Protein AF-A0A9E4RVG0-F1 (afdb_monomer_lite)

Sequence (89 aa):
PYARRLRQIFLQVTRIDTASKREAFLNLVATWEVRYGAEIAARKETGRVFSDIKRARSMLLRALPDMFHYIDDPHISTTTNGLEGYFYA

Radius of gyration: 15.9 Å; chains: 1; bounding box: 30×20×50 Å

Structure (mmCIF, N/CA/C/O backbone):
data_AF-A0A9E4RVG0-F1
#
_entry.id   AF-A0A9E4RVG0-F1
#
loop_
_atom_site.group_PDB
_atom_site.id
_atom_site.type_symbol
_atom_site.label_atom_id
_atom_site.label_alt_id
_atom_site.label_comp_id
_atom_site.label_asym_id
_atom_site.label_entity_id
_atom_site.label_seq_id
_atom_site.pdbx_PDB_ins_code
_atom_site.Cartn_x
_atom_site.Cartn_y
_atom_site.Cartn_z
_atom_site.occupancy
_atom_site.B_iso_or_equiv
_atom_site.auth_seq_id
_atom_site.auth_comp_id
_atom_site.auth_asym_id
_atom_site.auth_atom_id
_atom_site.pdbx_PDB_model_num
ATOM 1 N N . PRO A 1 1 ? -3.374 8.637 10.676 1.00 62.66 1 PRO A N 1
ATOM 2 C CA . PRO A 1 1 ? -2.047 7.988 10.493 1.00 62.66 1 PRO A CA 1
ATOM 3 C C . PRO A 1 1 ? -2.036 6.874 9.423 1.00 62.66 1 PRO A C 1
ATOM 5 O O . PRO A 1 1 ? -1.216 6.946 8.513 1.00 62.66 1 PRO A O 1
ATOM 8 N N . TYR A 1 2 ? -2.965 5.908 9.463 1.00 70.06 2 TYR A N 1
ATOM 9 C CA . TYR A 1 2 ? -3.078 4.817 8.472 1.00 70.06 2 TYR A CA 1
ATOM 10 C C . TYR A 1 2 ? -3.463 5.313 7.061 1.00 70.06 2 TYR A C 1
ATOM 12 O O . TYR A 1 2 ? -2.795 4.960 6.095 1.00 70.06 2 TYR A O 1
ATOM 20 N N . ALA A 1 3 ? -4.438 6.226 6.942 1.00 70.56 3 ALA A N 1
ATOM 21 C CA . ALA A 1 3 ? -4.867 6.806 5.658 1.00 70.56 3 ALA A CA 1
ATOM 22 C C . ALA A 1 3 ? -3.738 7.556 4.922 1.00 70.56 3 ALA A C 1
ATOM 24 O O . ALA A 1 3 ? -3.589 7.455 3.708 1.00 70.56 3 ALA A O 1
ATOM 25 N N . ARG A 1 4 ? -2.896 8.282 5.673 1.00 75.94 4 ARG A N 1
ATOM 26 C CA . ARG A 1 4 ? -1.746 9.017 5.120 1.00 75.94 4 ARG A CA 1
ATOM 27 C C . ARG A 1 4 ? -0.692 8.056 4.566 1.00 75.94 4 ARG A C 1
ATOM 29 O O . ARG A 1 4 ? -0.143 8.325 3.506 1.00 75.94 4 ARG A O 1
ATOM 36 N N . ARG A 1 5 ? -0.448 6.930 5.250 1.00 77.06 5 ARG A N 1
ATOM 37 C CA . ARG A 1 5 ? 0.451 5.871 4.764 1.00 77.06 5 ARG A CA 1
ATOM 38 C C . ARG A 1 5 ? -0.106 5.179 3.529 1.00 77.06 5 ARG A C 1
ATOM 40 O O . ARG A 1 5 ? 0.628 5.047 2.562 1.00 77.06 5 ARG A O 1
ATOM 47 N N . LEU A 1 6 ? -1.398 4.852 3.519 1.00 77.38 6 LEU A N 1
ATOM 48 C CA . LEU A 1 6 ? -2.049 4.288 2.339 1.00 77.38 6 LEU A CA 1
ATOM 49 C C . LEU A 1 6 ? -1.916 5.229 1.131 1.00 77.38 6 LEU A C 1
ATOM 51 O O . LEU A 1 6 ? -1.498 4.804 0.063 1.00 77.38 6 LEU A O 1
ATOM 55 N N . ARG A 1 7 ? -2.150 6.535 1.309 1.00 80.62 7 ARG A N 1
ATOM 56 C CA . ARG A 1 7 ? -1.952 7.525 0.238 1.00 80.62 7 ARG A CA 1
ATOM 57 C C . ARG A 1 7 ? -0.505 7.590 -0.260 1.00 80.62 7 ARG A C 1
ATOM 59 O O . ARG A 1 7 ? -0.286 7.769 -1.450 1.00 80.62 7 ARG A O 1
ATOM 66 N N . GLN A 1 8 ? 0.483 7.448 0.624 1.00 81.06 8 GLN A N 1
ATOM 67 C CA . GLN A 1 8 ? 1.892 7.381 0.220 1.00 81.06 8 GLN A CA 1
ATOM 68 C C . GLN A 1 8 ? 2.194 6.112 -0.584 1.00 81.06 8 GLN A C 1
ATOM 70 O O . GLN A 1 8 ? 2.907 6.199 -1.576 1.00 81.06 8 GLN A O 1
ATOM 75 N N . ILE A 1 9 ? 1.608 4.970 -0.209 1.00 80.94 9 ILE A N 1
ATOM 76 C CA . ILE A 1 9 ? 1.683 3.722 -0.984 1.00 80.94 9 ILE A CA 1
ATOM 77 C C . ILE A 1 9 ? 1.101 3.953 -2.388 1.00 80.94 9 ILE A C 1
ATOM 79 O O . ILE A 1 9 ? 1.784 3.716 -3.376 1.00 80.94 9 ILE A O 1
ATOM 83 N N . PHE A 1 10 ? -0.098 4.529 -2.498 1.00 79.88 10 PHE A N 1
ATOM 84 C CA . PHE A 1 10 ? -0.691 4.859 -3.802 1.00 79.88 10 PHE A CA 1
ATOM 85 C C . PHE A 1 10 ? 0.157 5.832 -4.631 1.00 79.88 10 PHE A C 1
ATOM 87 O O . PHE A 1 10 ? 0.247 5.682 -5.839 1.00 79.88 10 PHE A O 1
ATOM 94 N N . LEU A 1 11 ? 0.823 6.813 -4.023 1.00 80.56 11 LEU A N 1
ATOM 95 C CA . LEU A 1 11 ? 1.721 7.699 -4.773 1.00 80.56 11 LEU A CA 1
ATOM 96 C C . LEU A 1 11 ? 2.968 6.965 -5.276 1.00 80.56 11 LEU A C 1
ATOM 98 O O . LEU A 1 11 ? 3.418 7.224 -6.389 1.00 80.56 11 LEU A O 1
ATOM 102 N N . GLN A 1 12 ? 3.511 6.033 -4.489 1.00 77.06 12 GLN A N 1
ATOM 103 C CA . GLN A 1 12 ? 4.646 5.224 -4.927 1.00 77.06 12 GLN A CA 1
ATOM 104 C C . GLN A 1 12 ? 4.277 4.293 -6.080 1.00 77.06 12 GLN A C 1
ATOM 106 O O . GLN A 1 12 ? 5.103 4.111 -6.967 1.00 77.06 12 GLN A O 1
ATOM 111 N N . VAL A 1 13 ? 3.040 3.783 -6.121 1.00 75.31 13 VAL A N 1
ATOM 112 C CA . VAL A 1 13 ? 2.611 2.857 -7.179 1.00 75.31 13 VAL A CA 1
ATOM 113 C C . VAL A 1 13 ? 2.708 3.465 -8.579 1.00 75.31 13 VAL A C 1
ATOM 115 O O . VAL A 1 13 ? 3.109 2.788 -9.514 1.00 75.31 13 VAL A O 1
ATOM 118 N N . THR A 1 14 ? 2.451 4.771 -8.705 1.00 72.44 14 THR A N 1
ATOM 119 C CA . THR A 1 14 ? 2.540 5.504 -9.984 1.00 72.44 14 THR A CA 1
ATOM 120 C C . THR A 1 14 ? 3.966 5.665 -10.517 1.00 72.44 14 THR A C 1
ATOM 122 O O . THR A 1 14 ? 4.154 6.098 -11.647 1.00 72.44 14 THR A O 1
ATOM 125 N N . ARG A 1 15 ? 4.981 5.349 -9.703 1.00 74.44 15 ARG A N 1
ATOM 126 C CA . ARG A 1 15 ? 6.407 5.518 -10.023 1.00 74.44 15 ARG A CA 1
ATOM 127 C C . ARG A 1 15 ? 7.134 4.189 -10.226 1.00 74.44 15 ARG A C 1
ATOM 129 O O . ARG A 1 15 ? 8.365 4.159 -10.240 1.00 74.44 15 ARG A O 1
ATOM 136 N N . ILE A 1 16 ? 6.393 3.086 -10.307 1.00 76.06 16 ILE A N 1
ATOM 137 C CA . ILE A 1 16 ? 6.961 1.752 -10.482 1.00 76.06 16 ILE A CA 1
ATOM 138 C C . ILE A 1 16 ? 7.081 1.475 -11.975 1.00 76.06 16 ILE A C 1
ATOM 140 O O . ILE A 1 16 ? 6.115 1.124 -12.636 1.00 76.06 16 ILE A O 1
ATOM 144 N N . ASP A 1 17 ? 8.287 1.635 -12.495 1.00 72.38 17 ASP A N 1
ATOM 145 C CA . ASP A 1 17 ? 8.633 1.401 -13.905 1.00 72.38 17 ASP A CA 1
ATOM 146 C C . ASP A 1 17 ? 9.523 0.164 -14.106 1.00 72.38 17 ASP A C 1
ATOM 148 O O . ASP A 1 17 ? 9.821 -0.217 -15.230 1.00 72.38 17 ASP A O 1
ATOM 152 N N . THR A 1 18 ? 9.962 -0.470 -13.018 1.00 74.50 18 THR A N 1
ATOM 153 C CA . THR A 1 18 ? 10.980 -1.527 -13.035 1.00 74.50 18 THR A CA 1
ATOM 154 C C . THR A 1 18 ? 10.641 -2.647 -12.061 1.00 74.50 18 THR A C 1
ATOM 156 O O . THR A 1 18 ? 10.051 -2.416 -11.000 1.00 74.50 18 THR A O 1
ATOM 159 N N . ALA A 1 19 ? 11.079 -3.869 -12.385 1.00 77.12 19 ALA A N 1
ATOM 160 C CA . ALA A 1 19 ? 10.876 -5.052 -11.548 1.00 77.12 19 ALA A CA 1
ATOM 161 C C . ALA A 1 19 ? 11.431 -4.870 -10.120 1.00 77.12 19 ALA A C 1
ATOM 163 O O . ALA A 1 19 ? 10.770 -5.230 -9.150 1.00 77.12 19 ALA A O 1
ATOM 164 N N . SER A 1 20 ? 12.582 -4.207 -9.962 1.00 79.12 20 SER A N 1
ATOM 165 C CA . SER A 1 20 ? 13.156 -3.910 -8.641 1.00 79.12 20 SER A CA 1
ATOM 166 C C . SER A 1 20 ? 12.284 -2.959 -7.812 1.00 79.12 20 SER A C 1
ATOM 168 O O . SER A 1 20 ? 12.123 -3.152 -6.607 1.00 79.12 20 SER A O 1
ATOM 170 N N . LYS A 1 21 ? 11.671 -1.945 -8.442 1.00 80.38 21 LYS A N 1
ATOM 171 C CA . LYS A 1 21 ? 10.727 -1.042 -7.761 1.00 80.38 21 LYS A CA 1
ATOM 172 C C . LYS A 1 21 ? 9.428 -1.758 -7.404 1.00 80.38 21 LYS A C 1
ATOM 174 O O . LYS A 1 21 ? 8.881 -1.503 -6.333 1.00 80.38 21 LYS A O 1
ATOM 179 N N . ARG A 1 22 ? 8.959 -2.671 -8.263 1.00 81.25 22 ARG A N 1
ATOM 180 C CA . ARG A 1 22 ? 7.813 -3.547 -7.981 1.00 81.25 22 ARG A CA 1
ATOM 181 C C . ARG A 1 22 ? 8.084 -4.383 -6.738 1.00 81.25 22 ARG A C 1
ATOM 183 O O . ARG A 1 22 ? 7.253 -4.406 -5.838 1.00 81.25 22 ARG A O 1
ATOM 190 N N . GLU A 1 23 ? 9.239 -5.031 -6.658 1.00 82.12 23 GLU A N 1
ATOM 191 C CA . GLU A 1 23 ? 9.590 -5.881 -5.519 1.00 82.12 23 GLU A CA 1
ATOM 192 C C . GLU A 1 23 ? 9.708 -5.072 -4.217 1.00 82.12 23 GLU A C 1
ATOM 194 O O . GLU A 1 23 ? 9.103 -5.424 -3.201 1.00 82.1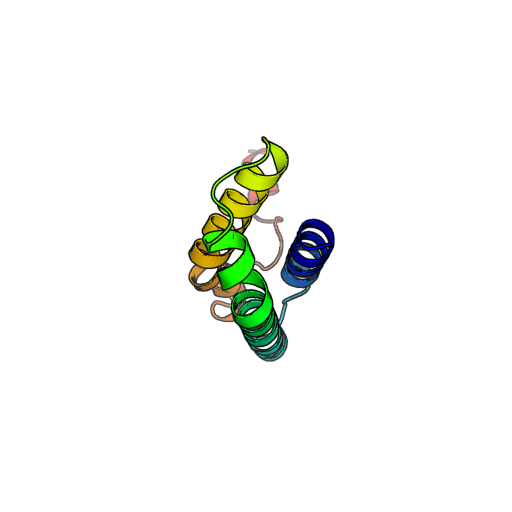2 23 GLU A O 1
ATOM 199 N N . ALA A 1 24 ? 10.371 -3.910 -4.268 1.00 85.19 24 ALA A N 1
ATOM 200 C CA . ALA A 1 24 ? 10.440 -2.983 -3.140 1.00 85.19 24 ALA A CA 1
ATOM 201 C C . ALA A 1 24 ? 9.046 -2.509 -2.691 1.00 85.19 24 ALA A C 1
ATOM 203 O O . ALA A 1 24 ? 8.769 -2.408 -1.492 1.00 85.19 24 ALA A O 1
ATOM 204 N N . PHE A 1 25 ? 8.147 -2.251 -3.643 1.00 84.31 25 PHE A N 1
ATOM 205 C CA . PHE A 1 25 ? 6.769 -1.871 -3.364 1.00 84.31 25 PHE A CA 1
ATOM 206 C C . PHE A 1 25 ? 5.970 -3.004 -2.723 1.00 84.31 25 PHE A C 1
ATOM 208 O O . PHE A 1 25 ? 5.299 -2.774 -1.718 1.00 84.31 25 PHE A O 1
ATOM 215 N N . LEU A 1 26 ? 6.070 -4.226 -3.251 1.00 83.75 26 LEU A N 1
ATOM 216 C CA . LEU A 1 26 ? 5.425 -5.407 -2.677 1.00 83.75 26 LEU A CA 1
ATOM 217 C C . LEU A 1 26 ? 5.881 -5.628 -1.233 1.00 83.75 26 LEU A C 1
ATOM 219 O O . LEU A 1 26 ? 5.043 -5.816 -0.353 1.00 83.75 26 LEU A O 1
ATOM 223 N N . ASN A 1 27 ? 7.183 -5.506 -0.964 1.00 86.69 27 ASN A N 1
ATOM 224 C CA . ASN A 1 27 ? 7.723 -5.625 0.387 1.00 86.69 27 ASN A CA 1
ATOM 225 C C . ASN A 1 27 ? 7.213 -4.514 1.325 1.00 86.69 27 ASN A C 1
ATOM 227 O O . ASN A 1 27 ? 6.897 -4.755 2.494 1.00 86.69 27 ASN A O 1
ATOM 231 N N . LEU A 1 28 ? 7.074 -3.289 0.813 1.00 85.12 28 LEU A N 1
ATOM 232 C CA . LEU A 1 28 ? 6.531 -2.159 1.565 1.00 85.12 28 LEU A CA 1
ATOM 233 C C . LEU A 1 28 ? 5.038 -2.341 1.883 1.00 85.12 28 LEU A C 1
ATOM 235 O O . LEU A 1 28 ? 4.621 -2.079 3.014 1.00 85.12 28 LEU A O 1
ATOM 239 N N . VAL A 1 29 ? 4.243 -2.828 0.924 1.00 84.56 29 VAL A N 1
ATOM 240 C CA . VAL A 1 29 ? 2.827 -3.172 1.126 1.00 84.56 29 VAL A CA 1
ATOM 241 C C . VAL A 1 29 ? 2.694 -4.321 2.123 1.00 84.56 29 VAL A C 1
ATOM 243 O O . VAL A 1 29 ? 1.904 -4.206 3.056 1.00 84.56 29 VAL A O 1
ATOM 246 N N . ALA A 1 30 ? 3.503 -5.376 1.998 1.00 85.06 30 ALA A N 1
ATOM 247 C CA . ALA A 1 30 ? 3.506 -6.506 2.924 1.00 85.06 30 ALA A CA 1
ATOM 248 C C . ALA A 1 30 ? 3.861 -6.070 4.354 1.00 85.06 30 ALA A C 1
ATOM 250 O O . ALA A 1 30 ? 3.159 -6.410 5.304 1.00 85.06 30 ALA A O 1
ATOM 251 N N . THR A 1 31 ? 4.887 -5.231 4.517 1.00 86.69 31 THR A N 1
ATOM 252 C CA . THR A 1 31 ? 5.275 -4.677 5.824 1.00 86.69 31 THR A CA 1
ATOM 253 C C . THR A 1 31 ? 4.165 -3.810 6.419 1.00 86.69 31 THR A C 1
ATOM 255 O O . THR A 1 31 ? 3.884 -3.869 7.619 1.00 86.69 31 THR A O 1
ATOM 258 N N . TRP A 1 32 ? 3.512 -2.989 5.592 1.00 85.38 32 TRP A N 1
ATOM 259 C CA . TRP A 1 32 ? 2.372 -2.186 6.023 1.00 85.38 32 TRP A CA 1
ATOM 260 C C . TRP A 1 32 ? 1.191 -3.067 6.446 1.00 85.38 32 TRP A C 1
ATOM 262 O O . TRP A 1 32 ? 0.576 -2.792 7.473 1.00 85.38 32 TRP A O 1
ATOM 272 N N . GLU A 1 33 ? 0.915 -4.137 5.706 1.00 83.38 33 GLU A N 1
ATOM 273 C CA . GLU A 1 33 ? -0.158 -5.090 5.983 1.00 83.38 33 GLU A CA 1
ATOM 274 C C . GLU A 1 33 ? 0.085 -5.873 7.276 1.00 83.38 33 GLU A C 1
ATOM 276 O O . GLU A 1 33 ? -0.809 -6.000 8.106 1.00 83.38 33 GLU A O 1
ATOM 281 N N . VAL A 1 34 ? 1.313 -6.331 7.514 1.00 85.19 34 VAL A N 1
ATOM 282 C CA . VAL A 1 34 ? 1.681 -6.988 8.776 1.00 85.19 34 VAL A CA 1
ATOM 283 C C . VAL A 1 34 ? 1.512 -6.028 9.953 1.00 85.19 34 VAL A C 1
ATOM 285 O O . VAL A 1 34 ? 1.014 -6.411 11.009 1.00 85.19 34 VAL A O 1
ATOM 288 N N . ARG A 1 35 ? 1.891 -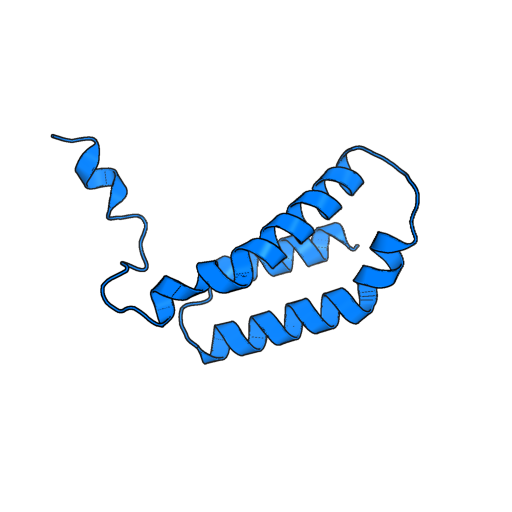4.757 9.774 1.00 84.69 35 ARG A N 1
ATOM 289 C CA . ARG A 1 35 ? 1.862 -3.763 10.851 1.00 84.69 35 ARG A CA 1
ATOM 290 C C . ARG A 1 35 ? 0.469 -3.212 11.146 1.00 84.69 35 ARG A C 1
ATOM 292 O O . ARG A 1 35 ? 0.169 -2.930 12.300 1.00 84.69 35 ARG A O 1
ATOM 299 N N . TYR A 1 36 ? -0.345 -2.995 10.116 1.00 80.62 36 TYR A N 1
ATOM 300 C CA . TYR A 1 36 ? -1.629 -2.297 10.223 1.00 80.62 36 TYR A CA 1
ATOM 301 C C . TYR A 1 36 ? -2.823 -3.141 9.797 1.00 80.62 36 TYR A C 1
ATOM 303 O O . TYR A 1 36 ? -3.936 -2.834 10.206 1.00 80.62 36 TYR A O 1
ATOM 311 N N . GLY A 1 37 ? -2.634 -4.195 9.009 1.00 77.81 37 GLY A N 1
ATOM 312 C CA . GLY A 1 37 ? -3.714 -5.044 8.510 1.00 77.81 37 GLY A CA 1
ATOM 313 C C . GLY A 1 37 ? -4.498 -5.703 9.639 1.00 77.81 37 GLY A C 1
ATOM 314 O O . GLY A 1 37 ? -5.726 -5.658 9.622 1.00 77.81 37 GLY A O 1
ATOM 315 N N . ALA A 1 38 ? -3.813 -6.211 10.669 1.00 78.88 38 ALA A N 1
ATOM 316 C CA . ALA A 1 38 ? -4.460 -6.761 11.862 1.00 78.88 38 ALA A CA 1
ATOM 317 C C . ALA A 1 38 ? -5.269 -5.697 12.628 1.00 78.88 38 ALA A C 1
ATOM 319 O O . ALA A 1 38 ? -6.402 -5.950 13.026 1.00 78.88 38 ALA A O 1
ATOM 320 N N . GLU A 1 39 ? -4.734 -4.482 12.768 1.00 79.50 39 GLU A N 1
ATOM 321 C CA . GLU A 1 39 ? -5.400 -3.363 13.450 1.00 79.50 39 GLU A CA 1
ATOM 322 C C . GLU A 1 39 ? -6.616 -2.843 12.654 1.00 79.50 39 GLU A C 1
ATOM 324 O O . GLU A 1 39 ? -7.670 -2.552 13.220 1.00 79.50 39 GLU A O 1
ATOM 329 N N . ILE A 1 40 ? -6.503 -2.783 11.323 1.00 75.19 40 ILE A N 1
ATOM 330 C CA . ILE A 1 40 ? -7.575 -2.391 10.396 1.00 75.19 40 ILE A CA 1
ATOM 331 C C . ILE A 1 40 ? -8.675 -3.461 10.343 1.00 75.19 40 ILE A C 1
ATOM 333 O O . ILE A 1 40 ? -9.851 -3.112 10.232 1.00 75.19 40 ILE A O 1
ATOM 337 N N . ALA A 1 41 ? -8.308 -4.744 10.416 1.00 72.94 41 ALA A N 1
ATOM 338 C CA . ALA A 1 41 ? -9.240 -5.870 10.406 1.00 72.94 41 ALA A CA 1
ATOM 339 C C . ALA A 1 41 ? -9.959 -6.053 11.751 1.00 72.94 41 ALA A C 1
ATOM 341 O O . ALA A 1 41 ? -11.161 -6.308 11.766 1.00 72.94 41 ALA A O 1
ATOM 342 N N . ALA A 1 42 ? -9.251 -5.889 12.873 1.00 74.62 42 ALA A N 1
ATOM 343 C CA . ALA A 1 42 ? -9.814 -6.026 14.216 1.00 74.62 42 ALA A CA 1
ATOM 344 C C . ALA A 1 42 ? -10.770 -4.878 14.584 1.00 74.62 42 ALA A C 1
ATOM 346 O O . ALA A 1 42 ? -11.640 -5.035 15.444 1.00 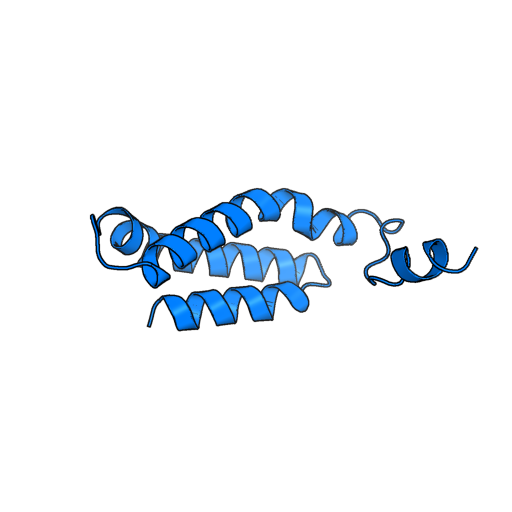74.62 42 ALA A O 1
ATOM 347 N N . ARG A 1 43 ? -10.642 -3.714 13.934 1.00 72.19 43 ARG A N 1
ATOM 348 C CA . A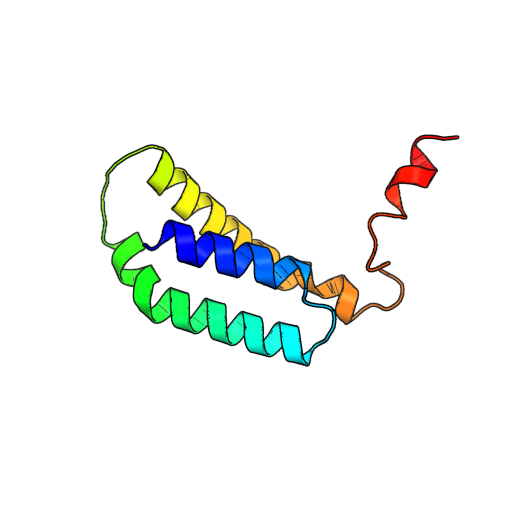RG A 1 43 ? -11.511 -2.565 14.194 1.00 72.19 43 ARG A CA 1
ATOM 349 C C . ARG A 1 43 ? -12.888 -2.775 13.561 1.00 72.19 43 ARG A C 1
ATOM 351 O O . ARG A 1 43 ? -13.060 -2.613 12.352 1.00 72.19 43 ARG A O 1
ATOM 358 N N . LYS A 1 44 ? -13.874 -3.114 14.403 1.00 63.12 44 LYS A N 1
ATOM 359 C CA . LYS A 1 44 ? -15.245 -3.420 13.967 1.00 63.12 44 LYS A CA 1
ATOM 360 C C . LYS A 1 44 ? -15.905 -2.256 13.226 1.00 63.12 44 LYS A C 1
ATOM 362 O O . LYS A 1 44 ? -16.392 -2.469 12.121 1.00 63.12 44 LYS A O 1
ATOM 367 N N . GLU A 1 45 ? -15.852 -1.026 13.729 1.00 64.44 45 GLU A N 1
ATOM 368 C CA . GLU A 1 45 ? -16.528 0.119 13.097 1.00 64.44 45 GLU A CA 1
ATOM 369 C C . GLU A 1 45 ? -15.805 1.438 13.406 1.00 64.44 45 GLU A C 1
ATOM 371 O O . GLU A 1 45 ? -15.132 1.515 14.427 1.00 64.44 45 GLU A O 1
ATOM 376 N N . THR A 1 46 ? -15.919 2.436 12.509 1.00 56.22 46 THR A N 1
ATOM 377 C CA . THR A 1 46 ? -16.119 3.880 12.806 1.00 56.22 46 THR A CA 1
ATOM 378 C C . THR A 1 46 ? -15.916 4.739 11.534 1.00 56.22 46 THR A C 1
ATOM 380 O O . THR A 1 46 ? -14.826 5.260 11.300 1.00 56.22 46 THR A O 1
ATOM 383 N N . GLY A 1 47 ? -16.951 4.912 10.698 1.00 65.62 47 GLY A N 1
ATOM 384 C CA . GLY A 1 47 ? -17.037 6.017 9.719 1.00 65.62 47 GLY A CA 1
ATOM 385 C C . GLY A 1 47 ? -16.743 5.714 8.235 1.00 65.62 47 GLY A C 1
ATOM 386 O O . GLY A 1 47 ? -15.937 4.851 7.888 1.00 65.62 47 GLY A O 1
ATOM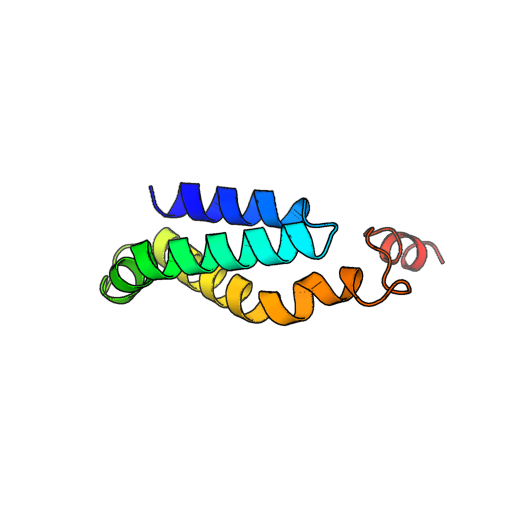 387 N N . ARG A 1 48 ? -17.380 6.494 7.339 1.00 72.44 48 ARG A N 1
ATOM 388 C CA . ARG A 1 48 ? -17.318 6.366 5.861 1.00 72.44 48 ARG A CA 1
ATOM 389 C C . ARG A 1 48 ? -15.889 6.354 5.307 1.00 72.44 48 ARG A C 1
ATOM 391 O O . ARG A 1 48 ? -15.590 5.574 4.411 1.00 72.44 48 ARG A O 1
ATOM 398 N N . VAL A 1 49 ? -15.002 7.154 5.896 1.00 76.38 49 VAL A N 1
ATOM 399 C CA . VAL A 1 49 ? -13.576 7.226 5.536 1.00 76.38 49 VAL A CA 1
ATOM 400 C C . VAL A 1 49 ? -12.854 5.895 5.784 1.00 76.38 49 VAL A C 1
ATOM 402 O O . VAL A 1 49 ? -12.008 5.491 4.995 1.00 76.38 49 VAL A O 1
ATOM 405 N N . PHE A 1 50 ? -13.192 5.171 6.854 1.00 77.12 50 PHE A N 1
ATOM 406 C CA . PHE A 1 50 ? -12.534 3.904 7.186 1.00 77.12 50 PHE A CA 1
ATOM 407 C C . PHE A 1 50 ? -13.001 2.759 6.277 1.00 77.12 50 PHE A C 1
ATOM 409 O O . PHE A 1 50 ? -12.209 1.898 5.894 1.00 77.12 50 PHE A O 1
ATOM 416 N N . SER A 1 51 ? -14.279 2.768 5.888 1.00 80.44 51 SER A N 1
ATOM 417 C CA . SER A 1 51 ? -14.801 1.851 4.869 1.00 80.44 51 SER A CA 1
ATOM 418 C C . SER A 1 51 ? -14.149 2.080 3.505 1.00 80.44 51 SER A C 1
ATOM 420 O O . SER A 1 51 ? -13.819 1.107 2.829 1.00 80.44 51 SER A O 1
ATOM 422 N N . ASP A 1 52 ? -13.900 3.338 3.132 1.00 79.69 52 ASP A N 1
ATOM 423 C CA . ASP A 1 52 ? -13.174 3.678 1.905 1.00 79.69 52 ASP A CA 1
ATOM 424 C C . ASP A 1 52 ? -11.736 3.137 1.929 1.00 79.69 52 ASP A C 1
ATOM 426 O O . ASP A 1 52 ? -11.302 2.481 0.992 1.00 79.69 52 ASP A O 1
ATOM 430 N N . ILE A 1 53 ? -11.043 3.265 3.063 1.00 80.06 53 ILE A N 1
ATOM 431 C CA . ILE A 1 53 ? -9.690 2.720 3.266 1.00 80.06 53 ILE A CA 1
ATOM 432 C C . ILE A 1 53 ? -9.663 1.195 3.136 1.00 80.06 53 ILE A C 1
ATOM 434 O O . ILE A 1 53 ? -8.773 0.652 2.480 1.00 80.06 53 ILE A O 1
ATOM 438 N N . LYS A 1 54 ? -10.641 0.491 3.725 1.00 80.69 54 LYS A N 1
ATOM 439 C CA . LYS A 1 54 ? -10.765 -0.968 3.572 1.00 80.69 54 LYS A CA 1
ATOM 440 C C . LYS A 1 54 ? -10.997 -1.351 2.111 1.00 80.69 54 LYS A C 1
ATOM 442 O O . LYS A 1 54 ? -10.337 -2.260 1.613 1.00 80.69 54 LYS A O 1
ATOM 447 N N . ARG A 1 55 ? -11.880 -0.632 1.413 1.00 81.56 55 ARG A N 1
ATOM 448 C CA . ARG A 1 55 ? -12.155 -0.858 -0.010 1.00 81.56 55 ARG A CA 1
ATOM 449 C C . ARG A 1 55 ? -10.920 -0.583 -0.873 1.00 81.56 55 ARG A C 1
ATOM 451 O O . ARG A 1 55 ? -10.557 -1.442 -1.667 1.00 81.56 55 ARG A O 1
ATOM 458 N N . ALA A 1 56 ? -10.245 0.548 -0.681 1.00 81.75 56 ALA A N 1
ATOM 459 C CA . ALA A 1 56 ? -9.037 0.924 -1.410 1.00 81.75 56 ALA A CA 1
ATOM 460 C C . ALA A 1 56 ? -7.902 -0.087 -1.196 1.00 81.75 56 ALA A C 1
ATOM 462 O O . ALA A 1 56 ? -7.240 -0.471 -2.155 1.00 81.75 56 ALA A O 1
ATOM 463 N N . ARG A 1 57 ? -7.722 -0.587 0.035 1.00 83.19 57 ARG A N 1
ATOM 464 C CA . ARG A 1 57 ? -6.800 -1.692 0.338 1.00 83.19 57 ARG A CA 1
ATOM 465 C C . ARG A 1 57 ? -7.156 -2.947 -0.459 1.00 83.19 57 ARG A C 1
ATOM 467 O O . ARG A 1 57 ? -6.295 -3.501 -1.131 1.00 83.19 57 ARG A O 1
ATOM 474 N N . SER A 1 58 ? -8.409 -3.400 -0.400 1.00 82.94 58 SER A N 1
ATOM 475 C CA . SER A 1 58 ? -8.841 -4.598 -1.132 1.00 82.94 58 SER A CA 1
ATOM 476 C C . SER A 1 58 ? -8.694 -4.443 -2.645 1.00 82.94 58 SER A C 1
ATOM 478 O O . SER A 1 58 ? -8.302 -5.397 -3.311 1.00 82.94 58 SER A O 1
ATOM 480 N N . MET A 1 59 ? -8.981 -3.257 -3.187 1.00 84.25 59 MET A N 1
ATOM 481 C CA . MET A 1 59 ? -8.757 -2.950 -4.599 1.00 84.25 59 MET A CA 1
ATOM 482 C C . MET A 1 59 ? -7.271 -2.999 -4.945 1.00 84.25 59 MET A C 1
ATOM 484 O O . MET A 1 59 ? -6.918 -3.664 -5.909 1.00 84.25 59 MET A O 1
ATOM 488 N N . LEU A 1 60 ? -6.409 -2.378 -4.134 1.00 82.12 60 LEU A N 1
ATOM 489 C CA . LEU A 1 60 ? -4.961 -2.405 -4.331 1.00 82.12 60 LEU A CA 1
ATOM 490 C C . LEU A 1 60 ? -4.439 -3.844 -4.360 1.00 82.12 60 LEU A C 1
ATOM 492 O O . LEU A 1 60 ? -3.784 -4.219 -5.319 1.00 82.12 60 LEU A O 1
ATOM 496 N N . LEU A 1 61 ? -4.779 -4.669 -3.365 1.00 80.12 61 LEU A N 1
ATOM 497 C CA . LEU A 1 61 ? -4.323 -6.063 -3.288 1.00 80.12 61 LEU A CA 1
ATOM 498 C C . LEU A 1 61 ? -4.788 -6.912 -4.475 1.00 80.12 61 LEU A C 1
ATOM 500 O O . LEU A 1 61 ? -4.029 -7.740 -4.968 1.00 80.12 61 LEU A O 1
ATOM 504 N N . ARG A 1 62 ? -6.026 -6.707 -4.939 1.00 81.06 62 ARG A N 1
ATOM 505 C CA . ARG A 1 62 ? -6.558 -7.388 -6.129 1.00 81.06 62 ARG A CA 1
ATOM 506 C C . ARG A 1 62 ? -5.906 -6.899 -7.416 1.00 81.06 62 ARG A C 1
ATOM 508 O O . ARG A 1 62 ? -5.796 -7.679 -8.352 1.00 81.06 62 ARG A O 1
ATOM 515 N N . ALA A 1 63 ? -5.506 -5.632 -7.456 1.00 78.94 63 ALA A N 1
ATOM 516 C CA . ALA A 1 63 ? -4.869 -5.020 -8.608 1.00 78.94 63 ALA A CA 1
ATOM 517 C C . ALA A 1 63 ? -3.362 -5.321 -8.669 1.00 78.94 63 ALA A C 1
ATOM 519 O O . ALA A 1 63 ? -2.836 -5.403 -9.762 1.00 78.94 63 ALA A O 1
ATOM 520 N N . LEU A 1 64 ? -2.672 -5.567 -7.545 1.00 76.44 64 LEU A N 1
ATOM 521 C CA . LEU A 1 64 ? -1.238 -5.909 -7.496 1.00 76.44 64 LEU A CA 1
ATOM 522 C C . LEU A 1 64 ? -0.749 -6.927 -8.549 1.00 76.44 64 LEU A C 1
ATOM 524 O O . LEU A 1 64 ? 0.308 -6.671 -9.119 1.00 76.44 64 LEU A O 1
ATOM 528 N N . PRO A 1 65 ? -1.421 -8.071 -8.800 1.00 71.50 65 PRO A N 1
ATOM 529 C CA . PRO A 1 65 ? -0.960 -9.018 -9.817 1.00 71.50 65 PRO A CA 1
ATOM 530 C C . PRO A 1 65 ? -1.029 -8.446 -11.240 1.00 71.50 65 PRO A C 1
ATOM 532 O O . PRO A 1 65 ? -0.109 -8.668 -12.018 1.00 71.50 65 PRO A O 1
ATOM 535 N N . ASP A 1 66 ? -2.070 -7.672 -11.548 1.00 70.12 66 ASP A N 1
ATOM 536 C CA . ASP A 1 66 ? -2.360 -7.153 -12.892 1.00 70.12 66 ASP A CA 1
ATOM 537 C C . ASP A 1 66 ? -1.675 -5.795 -13.156 1.00 70.12 66 ASP A C 1
ATOM 539 O O . ASP A 1 66 ? -1.222 -5.495 -14.257 1.00 70.12 66 ASP A O 1
ATOM 543 N N . MET A 1 67 ? -1.479 -4.996 -12.102 1.00 72.44 67 MET A N 1
ATOM 544 C CA . MET A 1 67 ? -0.895 -3.651 -12.135 1.00 72.44 67 MET A CA 1
ATOM 545 C C . MET A 1 67 ? 0.531 -3.602 -12.660 1.00 72.44 67 MET A C 1
ATOM 547 O O . MET A 1 67 ? 0.992 -2.514 -12.947 1.00 72.44 67 MET A O 1
ATOM 551 N N . PHE A 1 68 ? 1.248 -4.717 -12.745 1.00 69.88 68 PHE A N 1
ATOM 552 C CA . PHE A 1 68 ? 2.628 -4.736 -13.233 1.00 69.88 68 PHE A CA 1
ATOM 553 C C . PHE A 1 68 ? 2.783 -5.500 -14.544 1.00 69.88 68 PHE A C 1
ATOM 555 O O . PHE A 1 68 ? 3.914 -5.708 -14.976 1.00 69.88 68 PHE A O 1
ATOM 562 N N . HIS A 1 69 ? 1.682 -5.892 -15.193 1.00 68.62 69 HIS A N 1
ATOM 563 C CA . HIS A 1 69 ? 1.742 -6.535 -16.506 1.00 68.62 69 HIS A CA 1
ATOM 564 C C . HIS A 1 69 ? 2.455 -5.654 -17.544 1.00 68.62 69 HIS A C 1
ATOM 566 O O . HIS A 1 69 ? 3.170 -6.181 -18.386 1.00 68.62 69 HIS A O 1
ATOM 572 N N . TYR A 1 70 ? 2.381 -4.322 -17.421 1.00 66.75 70 TYR A N 1
ATOM 573 C CA . TYR A 1 70 ? 3.122 -3.396 -18.291 1.00 66.75 70 TYR A CA 1
ATOM 574 C C . TYR A 1 70 ? 4.649 -3.405 -18.106 1.00 66.75 70 TYR A C 1
ATOM 576 O O . TYR A 1 70 ? 5.365 -2.799 -18.896 1.00 66.75 70 TYR A O 1
ATOM 584 N N . ILE A 1 71 ? 5.156 -4.012 -17.028 1.00 65.56 71 ILE A N 1
ATOM 585 C CA . ILE A 1 71 ? 6.600 -4.136 -16.765 1.00 65.56 71 ILE A CA 1
ATOM 586 C C . ILE A 1 71 ? 7.154 -5.406 -17.416 1.00 65.56 71 ILE A C 1
ATOM 588 O O . ILE A 1 71 ? 8.316 -5.430 -17.810 1.00 65.56 71 ILE A O 1
ATOM 592 N N . ASP A 1 72 ? 6.336 -6.457 -17.486 1.00 60.50 72 ASP A N 1
ATOM 593 C CA . ASP A 1 72 ? 6.710 -7.756 -18.051 1.00 60.50 72 ASP A CA 1
ATOM 594 C C . ASP A 1 72 ? 6.477 -7.801 -19.567 1.00 60.50 72 ASP A C 1
ATOM 596 O O . ASP A 1 72 ? 7.271 -8.381 -20.303 1.00 60.50 72 ASP A O 1
ATOM 600 N N . ASP A 1 73 ? 5.432 -7.116 -20.041 1.00 59.03 73 ASP A N 1
ATOM 601 C CA . ASP A 1 73 ? 5.065 -7.085 -21.449 1.00 59.03 73 ASP A CA 1
ATOM 602 C C . ASP A 1 73 ? 5.470 -5.747 -22.107 1.00 59.03 73 ASP A C 1
ATOM 604 O O . ASP A 1 73 ? 4.832 -4.716 -21.868 1.00 59.03 73 ASP A O 1
ATOM 608 N N . PRO A 1 74 ? 6.517 -5.725 -22.956 1.00 58.47 74 PRO A N 1
ATOM 609 C CA . PRO A 1 74 ? 6.962 -4.513 -23.641 1.00 58.47 74 PRO A CA 1
ATOM 610 C C . PRO A 1 74 ? 5.968 -3.996 -24.697 1.00 58.47 74 PRO A C 1
ATOM 612 O O . PRO A 1 74 ? 6.172 -2.896 -25.213 1.00 58.47 74 PRO A O 1
ATOM 615 N N . HIS A 1 75 ? 4.906 -4.742 -25.037 1.00 56.47 75 HIS A N 1
ATOM 616 C CA . HIS A 1 75 ? 3.835 -4.248 -25.908 1.00 56.47 75 HIS A CA 1
ATOM 617 C C . HIS A 1 75 ? 2.747 -3.482 -25.145 1.00 56.47 75 HIS A C 1
ATOM 619 O O . HIS A 1 75 ? 1.977 -2.742 -25.764 1.00 56.47 75 HIS A O 1
ATOM 625 N N . ILE A 1 76 ? 2.683 -3.591 -23.815 1.00 56.53 76 ILE A N 1
ATOM 626 C CA . ILE A 1 76 ? 1.770 -2.786 -23.004 1.00 56.53 76 ILE A CA 1
ATOM 627 C C . ILE A 1 76 ? 2.441 -1.441 -22.727 1.00 56.53 76 ILE A C 1
ATOM 629 O O . ILE A 1 76 ? 3.314 -1.299 -21.874 1.00 56.53 76 ILE A O 1
ATOM 633 N N . SER A 1 77 ? 2.021 -0.426 -23.480 1.00 47.25 77 SER A N 1
ATOM 634 C CA . SER A 1 77 ? 2.533 0.936 -23.331 1.00 47.25 77 SER A CA 1
ATOM 635 C C . SER A 1 77 ? 2.364 1.423 -21.886 1.00 47.25 77 SER A C 1
ATOM 637 O O . SER A 1 77 ? 1.253 1.523 -21.373 1.00 47.25 77 SER A O 1
ATOM 639 N N . THR A 1 78 ? 3.480 1.783 -21.246 1.00 52.75 78 THR A N 1
ATOM 640 C CA . THR A 1 78 ? 3.567 2.331 -19.874 1.00 52.75 78 THR A CA 1
ATOM 641 C C . THR A 1 78 ? 2.890 3.693 -19.704 1.00 52.75 78 THR A C 1
ATOM 643 O O . THR A 1 78 ? 2.835 4.256 -18.612 1.00 52.75 78 THR A O 1
ATOM 646 N N . THR A 1 79 ? 2.387 4.248 -20.800 1.00 47.88 79 THR A N 1
ATOM 647 C CA . THR A 1 79 ? 1.717 5.534 -20.872 1.00 47.88 79 THR A CA 1
ATOM 648 C C . THR A 1 79 ? 0.270 5.320 -21.276 1.00 47.88 79 THR A C 1
ATOM 650 O O . THR A 1 79 ? -0.031 4.632 -22.252 1.00 47.88 79 THR A O 1
ATOM 653 N N . THR A 1 80 ? -0.627 6.010 -20.577 1.00 47.84 80 THR A N 1
ATOM 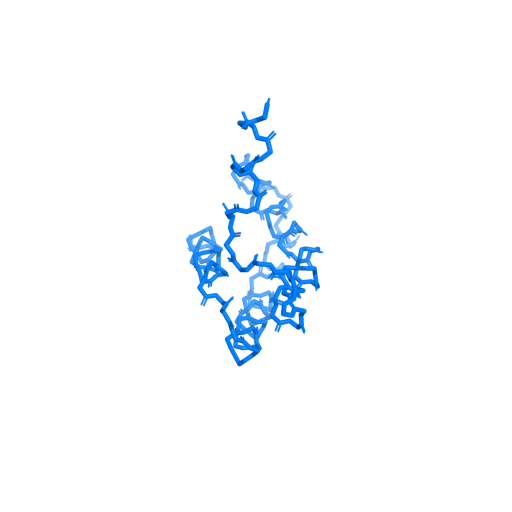654 C CA . THR A 1 80 ? -1.994 6.343 -21.000 1.00 47.84 80 THR A CA 1
ATOM 655 C C . THR A 1 80 ? -1.983 7.206 -22.279 1.00 47.84 80 THR A C 1
ATOM 657 O O . THR A 1 80 ? -2.619 8.241 -22.334 1.00 47.84 80 THR A O 1
ATOM 660 N N . ASN A 1 81 ? -1.230 6.827 -23.312 1.00 40.91 81 ASN A N 1
ATOM 661 C CA . ASN A 1 81 ? -1.262 7.444 -24.640 1.00 40.91 81 ASN A CA 1
ATOM 662 C C . ASN A 1 81 ? -1.985 6.560 -25.665 1.00 40.91 81 ASN A C 1
ATOM 664 O O . ASN A 1 81 ? -2.230 7.001 -26.781 1.00 40.91 81 ASN A O 1
ATOM 668 N N . GLY A 1 82 ? -2.377 5.333 -25.300 1.00 43.59 82 GLY A N 1
ATOM 669 C CA . GLY A 1 82 ? -3.160 4.456 -26.180 1.00 43.59 82 GLY A CA 1
ATOM 670 C C . GLY A 1 82 ? -4.660 4.773 -26.232 1.00 43.59 82 GLY A C 1
ATOM 671 O O . GLY A 1 82 ? -5.338 4.347 -27.161 1.00 43.59 82 GLY A O 1
ATOM 672 N N . LEU A 1 83 ? -5.192 5.522 -25.258 1.00 46.47 83 LEU A N 1
ATOM 673 C CA . LEU A 1 83 ? -6.630 5.815 -25.158 1.00 46.47 83 LEU A CA 1
ATOM 674 C C . LEU A 1 83 ? -7.031 7.168 -25.759 1.00 46.47 83 LEU A C 1
ATOM 676 O O . LEU A 1 83 ? -8.185 7.317 -26.139 1.00 46.47 83 LEU A O 1
ATOM 680 N N . GLU A 1 84 ? -6.109 8.121 -25.928 1.00 48.06 84 GLU A N 1
ATOM 681 C CA . GLU A 1 84 ? -6.432 9.418 -26.554 1.00 48.06 84 GLU A CA 1
ATOM 682 C C . GLU A 1 84 ? -6.488 9.349 -28.092 1.00 48.06 84 GLU A C 1
ATOM 684 O O . GLU A 1 84 ? -7.130 10.183 -28.721 1.00 48.06 84 GLU A O 1
ATOM 689 N N . GLY A 1 85 ? -5.905 8.313 -28.711 1.00 47.59 85 GLY A N 1
ATOM 690 C CA . GLY A 1 85 ? -6.013 8.078 -30.157 1.00 47.59 85 GLY A CA 1
ATOM 691 C C . GLY A 1 85 ? -7.341 7.453 -30.608 1.00 47.59 85 GLY A C 1
ATOM 692 O O . GLY A 1 85 ? -7.676 7.533 -31.784 1.00 47.59 85 GLY A O 1
ATOM 693 N N . TYR A 1 86 ? -8.112 6.851 -29.693 1.00 55.12 86 TYR A N 1
ATOM 694 C CA . TYR A 1 86 ? -9.393 6.199 -30.017 1.00 55.12 86 TYR A CA 1
ATOM 695 C C . TYR A 1 86 ? -10.594 7.157 -29.994 1.00 55.12 86 TYR A C 1
ATOM 697 O O . TYR A 1 86 ? -11.657 6.812 -30.501 1.00 55.12 86 TYR A O 1
ATOM 705 N N . PHE A 1 87 ? -10.436 8.354 -29.419 1.00 56.38 87 PHE A N 1
ATOM 706 C CA . PHE A 1 87 ? -11.489 9.375 -29.354 1.00 56.38 87 PHE A CA 1
ATOM 707 C C . PHE A 1 87 ? -11.367 10.459 -30.440 1.00 56.38 87 PHE A C 1
ATOM 709 O O . PHE A 1 87 ? -12.188 11.373 -30.468 1.00 56.38 87 PHE A O 1
ATOM 716 N N . TYR A 1 88 ? -10.382 10.358 -31.339 1.00 52.97 88 TYR A N 1
ATOM 717 C CA . TYR A 1 88 ? -10.217 11.264 -32.484 1.00 52.97 88 TYR A CA 1
ATOM 718 C C . TYR A 1 88 ? -10.176 10.499 -33.820 1.00 52.97 88 TYR A C 1
ATOM 720 O O . TYR A 1 88 ? -9.296 10.717 -34.650 1.00 52.97 88 TYR A O 1
ATOM 728 N N . ALA A 1 89 ? -11.113 9.568 -34.004 1.00 41.81 89 ALA A N 1
ATOM 729 C CA . ALA A 1 89 ? -11.432 8.974 -35.303 1.00 41.81 89 ALA A CA 1
ATOM 730 C C . ALA A 1 89 ? -12.843 9.396 -35.724 1.00 41.81 89 ALA A C 1
ATOM 732 O O . ALA A 1 89 ? -13.734 9.398 -34.841 1.00 41.81 89 ALA A O 1
#

Secondary structure (DSSP, 8-state):
-HHHHHHHHHHHHTT--SHHHHHHHHHHHHHHIIIIIHHHHH-----HHHHHHHHHHHHHHHHTTTTTHHHH-TTS-SSTTSSSSSS--

Foldseek 3Di:
DLVVLLVVLVVLLLVPQEPVSLVVSVVSLVVSCVVCVCVLVPDPDDDPVSVVVVVSNVVCVVCSVVSCVCNVDVVPDSDPPVPVVVVPD

pLDDT: mean 71.95, std 12.29, range [40.91, 86.69]